Protein AF-A0A7X8XY01-F1 (afdb_monomer_lite)

Organism: NCBI:txid2726742

Sequence (96 aa):
MDIKIIFIVYCYFLLPTSKSISSIVQKLKGKSAFIINKEDILEQEFHWGIGYFAVSVSPRFIKSTRAYINNQWSKHEKVSYEKEIKQFDHLTKRLY

InterPro domains:
  IPR002686 Transposase IS200-like [PF01797] (11-72)
  IPR036515 Transposase IS200-like superfamily [G3DSA:3.30.70.1290] (4-90)
  IPR036515 Transposase IS200-like superfamily [SSF143422] (9-72)

Secondary structure (DSSP, 8-state):
-------------PPPTTS-HHHHHHHHHHHHHHHHHHTT-SSS-----S--------GGGHHHHHHHHHTHHHHTTT--HHHHHHHHHHHH----

Foldseek 3Di:
DPPPPQDDDDDDDDDDPVDDPVVVCCCVQVVVQCVCVVVVVDVDRDHDDPDDDDDDDDPVLPVVVVVLVVCVVVPVVPDDPVVVVVVVCVSRPPDD

Structure (mmCIF, N/CA/C/O backbone):
data_AF-A0A7X8XY01-F1
#
_entry.id   AF-A0A7X8XY01-F1
#
loop_
_atom_site.group_PDB
_atom_site.id
_atom_site.type_symbol
_atom_site.label_atom_id
_atom_site.label_alt_id
_atom_site.label_comp_id
_atom_site.label_asym_id
_atom_site.label_entity_id
_atom_site.label_seq_id
_atom_site.pdbx_PDB_ins_code
_atom_site.Cartn_x
_atom_site.Cartn_y
_atom_site.Cartn_z
_atom_site.occupancy
_atom_site.B_iso_or_equiv
_atom_site.auth_seq_id
_atom_site.auth_comp_id
_atom_site.auth_asym_id
_atom_site.auth_atom_id
_atom_site.pdbx_PDB_model_num
ATOM 1 N N . MET A 1 1 ? 5.117 4.592 25.351 1.00 30.69 1 MET A N 1
ATOM 2 C CA . MET A 1 1 ? 6.018 4.236 24.235 1.00 30.69 1 MET A CA 1
ATOM 3 C C . MET A 1 1 ? 5.135 3.557 23.207 1.00 30.69 1 MET A C 1
ATOM 5 O O . MET A 1 1 ? 4.940 2.352 23.282 1.00 30.69 1 MET A O 1
ATOM 9 N N . ASP A 1 2 ? 4.477 4.346 22.357 1.00 30.41 2 ASP A N 1
ATOM 10 C CA . ASP A 1 2 ? 3.553 3.806 21.361 1.00 30.41 2 ASP A CA 1
ATOM 11 C C . ASP A 1 2 ? 4.368 3.075 20.308 1.00 30.41 2 ASP A C 1
ATOM 13 O O . ASP A 1 2 ? 4.976 3.683 19.423 1.00 30.41 2 ASP A O 1
ATOM 17 N N . ILE A 1 3 ? 4.415 1.753 20.434 1.00 27.42 3 ILE A N 1
ATOM 18 C CA . ILE A 1 3 ? 4.851 0.883 19.356 1.00 27.42 3 ILE A CA 1
ATOM 19 C C . ILE A 1 3 ? 3.794 1.061 18.264 1.00 27.42 3 ILE A C 1
ATOM 21 O O . ILE A 1 3 ? 2.791 0.356 18.218 1.00 27.42 3 ILE A O 1
ATOM 25 N N . LYS A 1 4 ? 3.987 2.059 17.394 1.00 32.31 4 LYS A N 1
ATOM 26 C CA . LYS A 1 4 ? 3.308 2.135 16.103 1.00 32.31 4 LYS A CA 1
ATOM 27 C C . LYS A 1 4 ? 3.788 0.927 15.317 1.00 32.31 4 LYS A C 1
ATOM 29 O O . LYS A 1 4 ? 4.795 0.997 14.615 1.00 32.31 4 LYS A O 1
ATOM 34 N N . ILE A 1 5 ? 3.099 -0.198 15.479 1.00 36.50 5 ILE A N 1
ATOM 35 C CA . ILE A 1 5 ? 3.295 -1.354 14.621 1.00 36.50 5 ILE A CA 1
ATOM 36 C C . ILE A 1 5 ? 2.791 -0.934 13.238 1.00 36.50 5 ILE A C 1
ATOM 38 O O . ILE A 1 5 ? 1.597 -0.949 12.948 1.00 36.50 5 ILE A O 1
ATOM 42 N N . ILE A 1 6 ? 3.708 -0.466 12.393 1.00 44.38 6 ILE A N 1
ATOM 43 C CA . ILE A 1 6 ? 3.426 -0.158 10.995 1.00 44.38 6 ILE A CA 1
ATOM 44 C C . ILE A 1 6 ? 3.394 -1.504 10.268 1.00 44.38 6 ILE A C 1
ATOM 46 O O . ILE A 1 6 ? 4.414 -2.003 9.801 1.00 44.38 6 ILE A O 1
ATOM 50 N N . PHE A 1 7 ? 2.217 -2.123 10.200 1.00 53.44 7 PHE A N 1
ATOM 51 C CA . PHE A 1 7 ? 1.999 -3.286 9.346 1.00 53.44 7 PHE A CA 1
ATOM 52 C C . PHE A 1 7 ? 1.980 -2.830 7.880 1.00 53.44 7 PHE A C 1
ATOM 54 O O . PHE A 1 7 ? 1.000 -2.255 7.402 1.00 53.44 7 PHE A O 1
ATOM 61 N N . ILE A 1 8 ? 3.078 -3.063 7.157 1.00 62.66 8 ILE A N 1
ATOM 62 C CA . ILE A 1 8 ? 3.155 -2.811 5.714 1.00 62.66 8 ILE A CA 1
ATOM 63 C C . ILE A 1 8 ? 2.717 -4.077 4.982 1.00 62.66 8 ILE A C 1
ATOM 65 O O . ILE A 1 8 ? 3.392 -5.105 5.026 1.00 62.66 8 ILE A O 1
ATOM 69 N N . VAL A 1 9 ? 1.583 -4.003 4.286 1.00 66.12 9 VAL A N 1
ATOM 70 C CA . VAL A 1 9 ? 1.123 -5.090 3.417 1.00 66.12 9 VAL A CA 1
ATOM 71 C C . VAL A 1 9 ? 1.668 -4.880 2.012 1.00 66.12 9 VAL A C 1
ATOM 73 O O . VAL A 1 9 ? 1.337 -3.908 1.334 1.00 66.12 9 VAL A O 1
ATOM 76 N N . TYR A 1 10 ? 2.480 -5.832 1.562 1.00 69.12 10 TYR A N 1
ATOM 77 C CA . TYR A 1 10 ? 2.967 -5.899 0.190 1.00 69.12 10 TYR A CA 1
ATOM 78 C C . TYR A 1 10 ? 2.079 -6.842 -0.622 1.00 69.12 10 TYR A C 1
ATOM 80 O O . TYR A 1 10 ? 1.883 -7.998 -0.252 1.00 69.12 10 TYR A O 1
ATOM 88 N N . CYS A 1 11 ? 1.560 -6.364 -1.752 1.00 68.81 11 CYS A N 1
ATOM 89 C CA . CYS A 1 11 ? 0.742 -7.165 -2.655 1.00 68.81 11 CYS A CA 1
ATOM 90 C C . CYS A 1 11 ? 1.274 -7.050 -4.086 1.00 68.81 11 CYS A C 1
ATOM 92 O O . CYS A 1 11 ? 1.567 -5.955 -4.562 1.00 68.81 11 CYS A O 1
ATOM 94 N N . TYR A 1 12 ? 1.393 -8.187 -4.770 1.00 72.44 12 TYR A N 1
ATOM 95 C CA . TYR A 1 12 ? 1.743 -8.265 -6.185 1.00 72.44 12 TYR A CA 1
ATOM 96 C C . TYR A 1 12 ? 0.538 -8.797 -6.957 1.00 72.44 12 TYR A C 1
ATOM 98 O O . TYR A 1 12 ? 0.062 -9.895 -6.669 1.00 72.44 12 TYR A O 1
ATOM 106 N N . PHE A 1 13 ? 0.052 -8.038 -7.936 1.00 72.81 13 PHE A N 1
ATOM 107 C CA . PHE A 1 13 ? -1.094 -8.426 -8.752 1.00 72.81 13 PHE A CA 1
ATOM 108 C C . PHE A 1 13 ? -0.981 -7.865 -10.170 1.00 72.81 13 PHE A C 1
ATOM 110 O O . PHE A 1 13 ? -0.359 -6.828 -10.403 1.00 72.81 13 PHE A O 1
ATOM 117 N N . LEU A 1 14 ? -1.593 -8.567 -11.123 1.00 77.81 14 LEU A N 1
ATOM 118 C CA . LEU A 1 14 ? -1.752 -8.079 -12.488 1.00 77.81 14 LEU A CA 1
ATOM 119 C C . LEU A 1 14 ? -2.908 -7.082 -12.522 1.00 77.81 14 LEU A C 1
ATOM 121 O O . LEU A 1 14 ? -4.017 -7.385 -12.083 1.00 77.81 14 LEU A O 1
ATOM 125 N N . LEU A 1 15 ? -2.632 -5.889 -13.038 1.00 82.06 15 LEU A N 1
ATOM 126 C CA . LEU A 1 15 ? -3.593 -4.804 -13.113 1.00 82.06 15 LEU A CA 1
ATOM 127 C C . LEU A 1 15 ? -4.155 -4.692 -14.537 1.00 82.06 15 LEU A C 1
ATOM 129 O O . LEU A 1 15 ? -3.379 -4.439 -15.460 1.00 82.06 15 LEU A O 1
ATOM 133 N N . PRO A 1 16 ? -5.478 -4.832 -14.743 1.00 84.69 16 PRO A N 1
ATOM 134 C CA . PRO A 1 16 ? -6.090 -4.499 -16.024 1.00 84.69 16 PRO A CA 1
ATOM 135 C C . PRO A 1 16 ? -5.852 -3.026 -16.364 1.00 84.69 16 PRO A C 1
ATOM 137 O O . PRO A 1 16 ? -6.047 -2.157 -15.516 1.00 84.69 16 PRO A O 1
ATOM 140 N N . THR A 1 17 ? -5.511 -2.726 -17.618 1.00 82.31 17 THR A N 1
ATOM 141 C CA . THR A 1 17 ? -5.240 -1.352 -18.090 1.00 82.31 17 THR A CA 1
ATOM 142 C C . THR A 1 17 ? -6.436 -0.406 -17.942 1.00 82.31 17 THR A C 1
ATOM 144 O O . THR A 1 17 ? -6.266 0.807 -17.890 1.00 82.31 17 THR A O 1
ATOM 147 N N . SER A 1 18 ? -7.648 -0.952 -17.821 1.00 89.88 18 SER A N 1
ATOM 148 C CA . SER A 1 18 ? -8.896 -0.210 -17.613 1.00 89.88 18 SER A CA 1
ATOM 149 C C . SER A 1 18 ? -9.139 0.238 -16.167 1.00 89.88 18 SER A C 1
ATOM 151 O O . SER A 1 18 ? -10.149 0.887 -15.886 1.00 89.88 18 SER A O 1
ATOM 153 N N . LYS A 1 19 ? -8.268 -0.130 -15.218 1.00 87.38 19 LYS A N 1
ATOM 154 C CA . LYS A 1 19 ? -8.418 0.194 -13.795 1.00 87.38 19 LYS A CA 1
ATOM 155 C C . LYS A 1 19 ? -7.227 1.002 -13.297 1.00 87.38 19 LYS A C 1
ATOM 157 O O . LYS A 1 19 ? -6.077 0.644 -13.525 1.00 87.38 19 LYS A O 1
ATOM 162 N N . SER A 1 20 ? -7.508 2.068 -12.550 1.00 91.31 20 SER A N 1
ATOM 163 C CA . SER A 1 20 ? -6.464 2.823 -11.861 1.00 91.31 20 SER A CA 1
ATOM 164 C C . SER A 1 20 ? -6.026 2.109 -10.581 1.00 91.31 20 SER A C 1
ATOM 166 O O . SER A 1 20 ? -6.840 1.504 -9.875 1.00 91.31 20 SER A O 1
ATOM 168 N N . ILE A 1 21 ? -4.738 2.235 -10.248 1.00 89.81 21 ILE A N 1
ATOM 169 C CA . ILE A 1 21 ? -4.170 1.724 -8.991 1.00 89.81 21 ILE A CA 1
ATOM 170 C C . ILE A 1 21 ? -4.930 2.310 -7.795 1.00 89.81 21 ILE A C 1
ATOM 172 O O . ILE A 1 21 ? -5.332 1.568 -6.904 1.00 89.81 21 ILE A O 1
ATOM 176 N N . SER A 1 22 ? -5.204 3.618 -7.821 1.00 90.88 22 SER A N 1
ATOM 177 C CA . SER A 1 22 ? -5.928 4.320 -6.754 1.00 90.88 22 SER A CA 1
ATOM 178 C C . SER A 1 22 ? -7.296 3.699 -6.459 1.00 90.88 22 SER A C 1
ATOM 180 O O . SER A 1 22 ? -7.616 3.429 -5.304 1.00 90.88 22 SER A O 1
ATOM 182 N N . SER A 1 23 ? -8.077 3.381 -7.501 1.00 91.31 23 SER A N 1
ATOM 183 C CA . SER A 1 23 ? -9.396 2.758 -7.329 1.00 91.31 23 SER A CA 1
ATOM 184 C C . SER A 1 23 ? -9.300 1.378 -6.677 1.00 91.31 23 SER A C 1
ATOM 186 O O . SER A 1 23 ? -10.115 1.028 -5.823 1.00 91.31 23 SER A O 1
ATOM 188 N N . ILE A 1 24 ? -8.297 0.587 -7.054 1.00 91.00 24 ILE A N 1
ATOM 189 C CA . ILE A 1 24 ? -8.106 -0.749 -6.488 1.00 91.00 24 ILE A CA 1
ATOM 190 C C . ILE A 1 24 ? -7.614 -0.672 -5.052 1.00 91.00 24 ILE A C 1
ATOM 192 O O . ILE A 1 24 ? -8.172 -1.352 -4.196 1.00 91.00 24 ILE A O 1
ATOM 196 N N . VAL A 1 25 ? -6.643 0.190 -4.763 1.00 91.38 25 VAL A N 1
ATOM 197 C CA . VAL A 1 25 ? -6.140 0.383 -3.401 1.00 91.38 25 VAL A CA 1
ATOM 198 C C . VAL A 1 25 ? -7.247 0.890 -2.478 1.00 91.38 25 VAL A C 1
ATOM 200 O O . VAL A 1 25 ? -7.387 0.369 -1.377 1.00 91.38 25 VAL A O 1
ATOM 203 N N . GLN A 1 26 ? -8.084 1.829 -2.930 1.00 92.50 26 GLN A N 1
ATOM 204 C CA . GLN A 1 26 ? -9.244 2.294 -2.166 1.00 92.50 26 GLN A CA 1
ATOM 205 C C . GLN A 1 26 ? -10.182 1.135 -1.806 1.00 92.50 26 GLN A C 1
ATOM 207 O O . GLN A 1 26 ? -10.571 0.995 -0.649 1.00 92.50 26 GLN A O 1
ATOM 212 N N . LYS A 1 27 ? -10.514 0.274 -2.776 1.00 92.75 27 LYS A N 1
ATOM 213 C CA . LYS A 1 27 ? -11.386 -0.886 -2.545 1.00 92.75 27 LYS A CA 1
ATOM 214 C C . LYS A 1 27 ? -10.754 -1.918 -1.623 1.00 92.75 27 LYS A C 1
ATOM 216 O O . LYS A 1 27 ? -11.441 -2.426 -0.744 1.00 92.75 27 LYS A O 1
ATOM 221 N N . LEU A 1 28 ? -9.473 -2.225 -1.820 1.00 92.19 28 LEU A N 1
ATOM 222 C CA . LEU A 1 28 ? -8.741 -3.174 -0.985 1.00 92.19 28 LEU A CA 1
ATOM 223 C C . LEU A 1 28 ? -8.700 -2.684 0.459 1.00 92.19 28 LEU A C 1
ATOM 225 O O . LEU A 1 28 ? -9.157 -3.396 1.347 1.00 92.19 28 LEU A O 1
ATOM 229 N N . LYS A 1 29 ? -8.239 -1.447 0.670 1.00 92.69 29 LYS A N 1
ATOM 230 C CA . LYS A 1 29 ? -8.121 -0.854 2.001 1.00 92.69 29 LYS A CA 1
ATOM 231 C C . LYS A 1 29 ? -9.484 -0.734 2.681 1.00 92.69 29 LYS A C 1
ATOM 233 O O . LYS A 1 29 ? -9.633 -1.149 3.824 1.00 92.69 29 LYS A O 1
ATOM 238 N N . GLY A 1 30 ? -10.486 -0.223 1.967 1.00 93.81 30 GLY A N 1
ATOM 239 C CA . GLY A 1 30 ? -11.834 -0.041 2.504 1.00 93.81 30 GLY A CA 1
ATOM 240 C C . GLY A 1 30 ? -12.507 -1.362 2.872 1.00 93.81 30 GLY A C 1
ATOM 241 O O . GLY A 1 30 ? -13.000 -1.510 3.986 1.00 93.81 30 GLY A O 1
ATOM 242 N N . LYS A 1 31 ? -12.491 -2.351 1.967 1.00 95.19 31 LYS A N 1
ATOM 243 C CA . LYS A 1 31 ? -13.145 -3.642 2.215 1.00 95.19 31 LYS A CA 1
ATOM 244 C C . LYS A 1 31 ? -12.438 -4.439 3.307 1.00 95.19 31 LYS A C 1
ATOM 246 O O . LYS A 1 31 ? -13.118 -5.062 4.114 1.00 95.19 31 LYS A O 1
ATOM 251 N N . SER A 1 32 ? -11.105 -4.425 3.346 1.00 93.56 32 SER A N 1
ATOM 252 C CA . SER A 1 32 ? -10.373 -5.143 4.389 1.00 93.56 32 SER A CA 1
ATOM 253 C C . SER A 1 32 ? -10.570 -4.500 5.759 1.00 93.56 32 SER A C 1
ATOM 255 O O . SER A 1 32 ? -10.819 -5.228 6.707 1.00 93.56 32 SER A O 1
ATOM 257 N N . ALA A 1 33 ? -10.529 -3.165 5.864 1.00 93.56 33 ALA A N 1
ATOM 258 C CA . ALA A 1 33 ? -10.780 -2.477 7.130 1.00 93.56 33 ALA A CA 1
ATOM 259 C C . ALA A 1 33 ? -12.201 -2.739 7.632 1.00 93.56 33 ALA A C 1
ATOM 261 O O . ALA A 1 33 ? -12.387 -3.090 8.791 1.00 93.56 33 ALA A O 1
ATOM 262 N N . PHE A 1 34 ? -13.187 -2.670 6.732 1.00 95.75 34 PHE A N 1
ATOM 263 C CA . PHE A 1 34 ? -14.566 -3.012 7.062 1.00 95.75 34 PHE A CA 1
ATOM 264 C C . PHE A 1 34 ? -14.694 -4.434 7.617 1.00 95.75 34 PHE A C 1
ATOM 266 O O . PHE A 1 34 ? -15.341 -4.616 8.637 1.00 95.75 34 PHE A O 1
ATOM 273 N N . ILE A 1 35 ? -14.079 -5.434 6.974 1.00 95.38 35 ILE A N 1
ATOM 274 C CA . ILE A 1 35 ? -14.142 -6.826 7.447 1.00 95.38 35 ILE A CA 1
ATOM 275 C C . ILE A 1 35 ? -13.425 -6.978 8.793 1.00 95.38 35 ILE A C 1
ATOM 277 O O . ILE A 1 35 ? -13.989 -7.568 9.701 1.00 95.38 35 ILE A O 1
ATOM 281 N N . ILE A 1 36 ? -12.216 -6.428 8.940 1.00 94.00 36 ILE A N 1
ATOM 282 C CA . ILE A 1 36 ? -11.430 -6.531 10.181 1.00 94.00 36 ILE A CA 1
ATOM 283 C C . ILE A 1 36 ? -12.199 -5.946 11.369 1.00 94.00 36 ILE A C 1
ATOM 285 O O . ILE A 1 36 ? -12.249 -6.578 12.419 1.00 94.00 36 ILE A O 1
ATOM 289 N N . ASN A 1 37 ? -12.821 -4.780 11.179 1.00 94.69 37 ASN A N 1
ATOM 290 C CA . ASN A 1 37 ? -13.601 -4.115 12.221 1.00 94.69 37 ASN A CA 1
ATOM 291 C C . ASN A 1 37 ? -14.940 -4.801 12.467 1.00 94.69 37 ASN A C 1
ATOM 293 O O . ASN A 1 37 ? -15.388 -4.872 13.597 1.00 94.69 37 ASN A O 1
ATOM 297 N N . LYS A 1 38 ? -15.594 -5.305 11.417 1.00 96.44 38 LYS A N 1
ATOM 298 C CA . LYS A 1 38 ? -16.884 -5.985 11.558 1.00 96.44 38 LYS A CA 1
ATOM 299 C C . LYS A 1 38 ? -16.763 -7.299 12.329 1.00 96.44 38 LYS A C 1
ATOM 301 O O . LYS A 1 38 ? -17.685 -7.660 13.048 1.00 96.44 38 LYS A O 1
ATOM 306 N N . GLU A 1 39 ? -15.675 -8.028 12.116 1.00 96.12 39 GLU A N 1
ATOM 307 C CA . GLU A 1 39 ? -15.439 -9.328 12.747 1.00 96.12 39 GLU A CA 1
ATOM 308 C C . GLU A 1 39 ? -14.675 -9.199 14.082 1.00 96.12 39 GLU A C 1
ATOM 310 O O . GLU A 1 39 ? -14.232 -10.215 14.609 1.00 96.12 39 GLU A O 1
ATOM 315 N N . ASP A 1 40 ? -14.483 -7.973 14.600 1.00 91.56 40 ASP A N 1
ATOM 316 C CA . ASP A 1 40 ? -13.768 -7.667 15.851 1.00 91.56 40 ASP A CA 1
ATOM 317 C C . ASP A 1 40 ? -12.426 -8.422 15.989 1.00 91.56 40 ASP A C 1
ATOM 319 O O . ASP A 1 40 ? -12.061 -8.931 17.048 1.00 91.56 40 ASP A O 1
ATOM 323 N N . ILE A 1 41 ? -11.667 -8.516 14.886 1.00 91.38 41 ILE A N 1
ATOM 324 C CA . ILE A 1 41 ? -10.406 -9.285 14.834 1.00 91.38 41 ILE A CA 1
ATOM 325 C C . ILE A 1 41 ? -9.336 -8.660 15.740 1.00 91.38 41 ILE A C 1
ATOM 327 O O . ILE A 1 41 ? -8.448 -9.357 16.236 1.00 91.38 41 ILE A O 1
ATOM 331 N N . LEU A 1 42 ? -9.388 -7.340 15.919 1.00 90.00 42 LEU A N 1
ATOM 332 C CA . LEU A 1 42 ? -8.474 -6.571 16.756 1.00 90.00 42 LEU A CA 1
ATOM 333 C C . LEU A 1 42 ? -9.259 -5.907 17.889 1.00 90.00 42 LEU A C 1
ATOM 335 O O . LEU A 1 42 ? -10.383 -5.464 17.685 1.00 90.00 42 LEU A O 1
ATOM 339 N N . GLU A 1 43 ? -8.630 -5.762 19.058 1.00 88.19 43 GLU A N 1
ATOM 340 C CA . GLU A 1 43 ? -9.227 -5.084 20.225 1.00 88.19 43 GLU A CA 1
ATOM 341 C C . GLU A 1 43 ? -9.543 -3.598 19.978 1.00 88.19 43 GLU A C 1
ATOM 343 O O . GLU A 1 43 ? -10.306 -2.982 20.719 1.00 88.19 43 GLU A O 1
ATOM 348 N N . GLN A 1 44 ? -8.922 -3.004 18.959 1.00 90.12 44 GLN A N 1
ATOM 349 C CA . GLN A 1 44 ? -9.073 -1.600 18.596 1.00 90.12 44 GLN A CA 1
ATOM 350 C C . GLN A 1 44 ? -9.555 -1.478 17.156 1.00 90.12 44 GLN A C 1
ATOM 352 O O . GLN A 1 44 ? -9.245 -2.323 16.313 1.00 90.12 44 GLN A O 1
ATOM 357 N N . GLU A 1 45 ? -10.243 -0.373 16.863 1.00 89.50 45 GLU A N 1
ATOM 358 C CA . GLU A 1 45 ? -10.682 -0.075 15.506 1.00 89.50 45 GLU A CA 1
ATOM 359 C C . GLU A 1 45 ? -9.476 0.027 14.562 1.00 89.50 45 GLU A C 1
ATOM 361 O O . GLU A 1 45 ? -8.558 0.837 14.732 1.00 89.50 45 GLU A O 1
ATOM 366 N N . PHE A 1 46 ? -9.485 -0.816 13.540 1.00 91.88 46 PHE A N 1
ATOM 367 C CA . PHE A 1 46 ? -8.461 -0.862 12.524 1.00 91.88 46 PHE A CA 1
ATOM 368 C C . PHE A 1 46 ? -8.664 0.250 11.499 1.00 91.88 46 PHE A C 1
ATOM 370 O O . PHE A 1 46 ? -9.700 0.344 10.833 1.00 91.88 46 PHE A O 1
ATOM 377 N N . HIS A 1 47 ? -7.597 1.017 11.283 1.00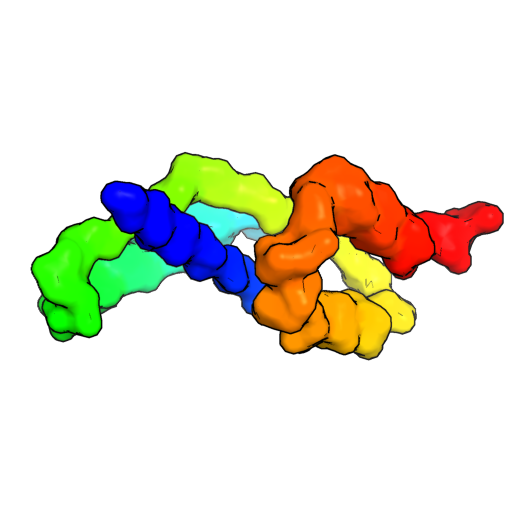 89.25 47 HIS A N 1
ATOM 378 C CA . HIS A 1 47 ? -7.508 2.020 10.231 1.00 89.25 47 HIS A CA 1
ATOM 379 C C . HIS A 1 47 ? -6.225 1.835 9.439 1.00 89.25 47 HIS A C 1
ATOM 381 O O . HIS A 1 47 ? -5.134 1.689 9.991 1.00 89.25 47 HIS A O 1
ATOM 387 N N . TRP A 1 48 ? -6.335 1.910 8.117 1.00 90.25 48 TRP A N 1
ATOM 388 C CA . TRP A 1 48 ? -5.145 2.027 7.289 1.00 90.25 48 TRP A CA 1
ATOM 389 C C . TRP A 1 48 ? -4.539 3.428 7.395 1.00 90.25 48 TRP A C 1
ATOM 391 O O . TRP A 1 48 ? -5.260 4.423 7.454 1.00 90.25 48 TRP A O 1
ATOM 401 N N . GLY A 1 49 ? -3.213 3.529 7.266 1.00 86.62 49 GLY A N 1
ATOM 402 C CA . GLY A 1 49 ? -2.560 4.820 7.030 1.00 86.62 49 GLY A CA 1
ATOM 403 C C . GLY A 1 49 ? -3.087 5.498 5.758 1.00 86.62 49 GLY A C 1
ATOM 404 O O . GLY A 1 49 ? -3.534 4.822 4.836 1.00 86.62 49 GLY A O 1
ATOM 405 N N . ILE A 1 50 ? -3.026 6.829 5.677 1.00 86.25 50 ILE A N 1
ATOM 406 C CA . ILE A 1 50 ? -3.650 7.618 4.592 1.00 86.25 50 ILE A CA 1
ATOM 407 C C . ILE A 1 50 ? -3.107 7.226 3.202 1.00 86.25 50 ILE A C 1
ATOM 409 O O . ILE A 1 50 ? -3.872 7.012 2.261 1.00 86.25 50 ILE A O 1
ATOM 413 N N . GLY A 1 51 ? -1.787 7.073 3.074 1.00 86.25 51 GLY A N 1
ATOM 414 C CA . GLY A 1 51 ? -1.114 6.850 1.793 1.00 86.25 51 GLY A CA 1
ATOM 415 C C . GLY A 1 51 ? -1.042 5.393 1.320 1.00 86.25 51 GLY A C 1
ATOM 416 O O . GLY A 1 51 ? -1.493 4.454 1.984 1.00 86.25 51 GLY A O 1
ATOM 417 N N . TYR A 1 52 ? -0.452 5.220 0.139 1.00 87.50 52 TYR A N 1
ATOM 418 C CA . TYR A 1 52 ? 0.048 3.948 -0.379 1.00 87.50 52 TYR A CA 1
ATOM 419 C C . TYR A 1 52 ? 1.235 4.207 -1.314 1.00 87.50 52 TYR A C 1
ATOM 421 O O . TYR A 1 52 ? 1.352 5.288 -1.888 1.00 87.50 52 TYR A O 1
ATOM 429 N N . PHE A 1 53 ? 2.094 3.203 -1.480 1.00 82.62 53 PHE A N 1
ATOM 430 C CA . PHE A 1 53 ? 3.169 3.207 -2.468 1.00 82.62 53 PHE A CA 1
ATOM 431 C C . PHE A 1 53 ? 2.895 2.127 -3.513 1.00 82.62 53 PHE A C 1
ATOM 433 O O . PHE A 1 53 ? 2.494 1.014 -3.171 1.00 82.62 53 PHE A O 1
ATOM 440 N N . ALA A 1 54 ? 3.090 2.455 -4.788 1.00 84.75 54 ALA A N 1
ATOM 441 C CA . ALA A 1 54 ? 2.910 1.525 -5.891 1.00 84.75 54 ALA A CA 1
ATOM 442 C C . ALA A 1 54 ? 4.010 1.728 -6.931 1.00 84.75 54 ALA A C 1
ATOM 444 O O . ALA A 1 54 ? 4.348 2.856 -7.281 1.00 84.75 54 ALA A O 1
ATOM 445 N N . VAL A 1 55 ? 4.545 0.621 -7.439 1.00 81.94 55 VAL A N 1
ATOM 446 C CA . VAL A 1 55 ? 5.619 0.614 -8.431 1.00 81.94 55 VAL A CA 1
ATOM 447 C C . VAL A 1 55 ? 5.417 -0.543 -9.401 1.00 81.94 55 VAL A C 1
ATOM 449 O O . VAL A 1 55 ? 5.035 -1.645 -9.007 1.00 81.94 55 VAL A O 1
ATOM 452 N N . SER A 1 56 ? 5.665 -0.294 -10.684 1.00 80.38 56 SER A N 1
ATOM 453 C CA . SER A 1 56 ? 5.659 -1.331 -11.713 1.00 80.38 56 SER A CA 1
ATOM 454 C C . SER A 1 56 ? 6.944 -2.151 -11.655 1.00 80.38 56 SER A C 1
ATOM 456 O O . SER A 1 56 ? 8.038 -1.592 -11.584 1.00 80.38 56 SER A O 1
ATOM 458 N N . VAL A 1 57 ? 6.825 -3.473 -11.758 1.00 77.38 57 VAL A N 1
ATOM 459 C CA . VAL A 1 57 ? 7.970 -4.391 -11.758 1.00 77.38 57 VAL A CA 1
ATOM 460 C C . VAL A 1 57 ? 7.950 -5.213 -13.041 1.00 77.38 57 VAL A C 1
ATOM 462 O O . VAL A 1 57 ? 6.943 -5.844 -13.361 1.00 77.38 57 VAL A O 1
ATOM 465 N N . SER A 1 58 ? 9.067 -5.221 -13.774 1.00 80.06 58 SER A N 1
ATOM 466 C CA . SER A 1 58 ? 9.220 -6.084 -14.951 1.00 80.06 58 SER A CA 1
ATOM 467 C C . SER A 1 58 ? 9.198 -7.565 -14.542 1.00 80.06 58 SER A C 1
ATOM 469 O O . SER A 1 58 ? 9.785 -7.910 -13.510 1.00 80.06 58 SER A O 1
ATOM 471 N N . PRO A 1 59 ? 8.607 -8.470 -15.352 1.00 78.56 59 PRO A N 1
ATOM 472 C CA . PRO A 1 59 ? 8.580 -9.905 -15.064 1.00 78.56 59 PRO A CA 1
ATOM 473 C C . PRO A 1 59 ? 9.949 -10.507 -14.719 1.00 78.56 59 PRO A C 1
ATOM 475 O O . PRO A 1 59 ? 10.050 -11.391 -13.867 1.00 78.56 59 PRO A O 1
ATOM 478 N N . ARG A 1 60 ? 11.025 -9.970 -15.312 1.00 80.56 60 ARG A N 1
ATOM 479 C CA . ARG A 1 60 ? 12.411 -10.381 -15.042 1.00 80.56 60 ARG A CA 1
ATOM 480 C C . ARG A 1 60 ? 12.823 -10.204 -13.574 1.00 80.56 60 ARG A C 1
ATOM 482 O O . ARG A 1 60 ? 13.639 -10.978 -13.081 1.00 80.56 60 ARG A O 1
ATOM 489 N N . PHE A 1 61 ? 12.261 -9.224 -12.870 1.00 78.25 61 PHE A N 1
ATOM 490 C CA . PHE A 1 61 ? 12.617 -8.897 -11.487 1.00 78.25 61 PHE A CA 1
ATOM 491 C C . PHE A 1 61 ? 11.669 -9.510 -10.447 1.00 78.25 61 PHE A C 1
ATOM 493 O O . PHE A 1 61 ? 11.871 -9.308 -9.254 1.00 78.25 61 PHE A O 1
ATOM 500 N N . ILE A 1 62 ? 10.676 -10.320 -10.844 1.00 79.06 62 ILE A N 1
ATOM 501 C CA . ILE A 1 62 ? 9.705 -10.910 -9.901 1.00 79.06 62 ILE A CA 1
ATOM 502 C C . ILE A 1 62 ? 10.404 -11.693 -8.782 1.00 79.06 62 ILE A C 1
ATOM 504 O O . ILE A 1 62 ? 10.056 -11.539 -7.611 1.00 79.06 62 ILE A O 1
ATOM 508 N N . LYS A 1 63 ? 11.403 -12.522 -9.121 1.00 79.56 63 LYS A N 1
ATOM 509 C CA . LYS A 1 63 ? 12.125 -13.335 -8.127 1.00 79.56 63 LYS A CA 1
ATOM 510 C C . LYS A 1 63 ? 12.873 -12.461 -7.115 1.00 79.56 63 LYS A C 1
ATOM 512 O O . LYS A 1 63 ? 12.746 -12.689 -5.915 1.00 79.56 63 LYS A O 1
ATOM 517 N N . SER A 1 64 ? 13.601 -11.445 -7.582 1.00 79.81 64 SER A N 1
ATOM 518 C CA . SER A 1 64 ? 14.339 -10.523 -6.710 1.00 79.81 64 SER A CA 1
ATOM 519 C C . SER A 1 64 ? 13.407 -9.653 -5.869 1.00 79.81 64 SER A C 1
ATOM 521 O O . SER A 1 64 ? 13.674 -9.447 -4.689 1.00 79.81 64 SER A O 1
ATOM 523 N N . THR A 1 65 ? 12.283 -9.200 -6.428 1.00 79.44 65 THR A N 1
ATOM 524 C CA . THR A 1 65 ? 11.278 -8.419 -5.697 1.00 79.44 65 THR A CA 1
ATOM 525 C C . THR A 1 65 ? 10.608 -9.245 -4.600 1.00 79.44 65 THR A C 1
ATOM 527 O O . THR A 1 65 ? 10.476 -8.757 -3.483 1.00 79.44 65 THR A O 1
ATOM 530 N N . ARG A 1 66 ? 10.243 -10.511 -4.858 1.00 80.94 66 ARG A N 1
ATOM 531 C CA . ARG A 1 66 ? 9.704 -11.397 -3.808 1.00 80.94 66 ARG A CA 1
ATOM 532 C C . ARG A 1 66 ? 10.716 -11.639 -2.693 1.00 80.94 66 ARG A C 1
ATOM 534 O O . ARG A 1 66 ? 10.362 -11.536 -1.525 1.00 80.94 66 ARG A O 1
ATOM 541 N N . ALA A 1 67 ? 11.971 -11.916 -3.049 1.00 80.81 67 ALA A N 1
ATOM 542 C CA . ALA A 1 67 ? 13.034 -12.082 -2.064 1.00 80.81 67 ALA A CA 1
ATOM 543 C C . ALA A 1 67 ? 13.236 -10.805 -1.231 1.00 80.81 67 ALA A C 1
ATOM 545 O O . ALA A 1 67 ? 13.424 -10.888 -0.022 1.00 80.81 67 ALA A O 1
ATOM 546 N N . TYR A 1 68 ? 13.156 -9.623 -1.847 1.00 75.56 68 TYR A N 1
ATOM 547 C CA . TYR A 1 68 ? 13.211 -8.350 -1.130 1.00 75.56 68 TYR A CA 1
ATOM 548 C C . TYR A 1 68 ? 12.057 -8.203 -0.128 1.00 75.56 68 TYR A C 1
ATOM 550 O O . TYR A 1 68 ? 12.329 -7.953 1.042 1.00 75.56 68 TYR A O 1
ATOM 558 N N . ILE A 1 69 ? 10.808 -8.431 -0.556 1.00 76.69 69 ILE A N 1
ATOM 559 C CA . ILE A 1 69 ? 9.608 -8.330 0.296 1.00 76.69 69 ILE A CA 1
ATOM 560 C C . ILE A 1 69 ? 9.680 -9.300 1.482 1.00 76.69 69 ILE A C 1
ATOM 562 O O . ILE A 1 69 ? 9.433 -8.902 2.614 1.00 76.69 69 ILE A O 1
ATOM 566 N N . ASN A 1 70 ? 10.068 -10.557 1.253 1.00 79.38 70 ASN A N 1
ATOM 567 C CA . ASN A 1 70 ? 10.132 -11.560 2.322 1.00 79.38 70 ASN A CA 1
ATOM 568 C C . ASN A 1 70 ? 11.151 -11.202 3.413 1.00 79.38 70 ASN A C 1
ATOM 570 O O . ASN A 1 70 ? 10.949 -11.526 4.578 1.00 79.38 70 ASN A O 1
ATOM 574 N N . ASN A 1 71 ? 12.230 -10.509 3.043 1.00 75.25 71 ASN A N 1
ATOM 575 C CA . ASN A 1 71 ? 13.280 -10.100 3.971 1.00 75.25 71 ASN A CA 1
ATOM 576 C C . ASN A 1 71 ? 12.996 -8.751 4.661 1.00 75.25 71 ASN A C 1
ATOM 578 O O . ASN A 1 71 ? 13.846 -8.281 5.419 1.00 75.25 71 ASN A O 1
ATOM 582 N N . GLN A 1 72 ? 11.849 -8.107 4.402 1.00 66.56 72 GLN A N 1
ATOM 583 C CA . GLN A 1 72 ? 11.553 -6.777 4.948 1.00 66.56 72 GLN A CA 1
ATOM 584 C C . GLN A 1 72 ? 11.376 -6.768 6.463 1.00 66.56 72 GLN A C 1
ATOM 586 O O . GLN A 1 72 ? 11.928 -5.909 7.148 1.00 66.56 72 GLN A O 1
ATOM 591 N N . TRP A 1 73 ? 10.703 -7.783 7.002 1.00 64.62 73 TRP A N 1
ATOM 592 C CA . TRP A 1 73 ? 10.506 -7.940 8.443 1.00 64.62 73 TRP A CA 1
ATOM 593 C C . TRP A 1 73 ? 11.826 -7.918 9.228 1.00 64.62 73 TRP A C 1
ATOM 595 O O . TRP A 1 73 ? 11.916 -7.255 10.255 1.00 64.62 73 TRP A O 1
ATOM 605 N N . SER A 1 74 ? 12.883 -8.552 8.710 1.00 66.19 74 SER A N 1
ATOM 606 C CA . SER A 1 74 ? 14.210 -8.567 9.347 1.00 66.19 74 SER A CA 1
ATOM 607 C C . SER A 1 74 ? 15.027 -7.282 9.141 1.00 66.19 74 SER A C 1
ATOM 609 O O . SER A 1 74 ? 16.046 -7.091 9.805 1.00 66.19 74 SER A O 1
ATOM 611 N N . LYS A 1 75 ? 14.634 -6.415 8.198 1.00 61.09 75 LYS A N 1
ATOM 612 C CA . LYS A 1 75 ? 15.351 -5.177 7.848 1.00 61.09 75 LYS A CA 1
ATOM 613 C C . LYS A 1 75 ? 14.774 -3.935 8.515 1.00 61.09 75 LYS A C 1
ATOM 615 O O . LYS A 1 75 ? 15.561 -3.060 8.876 1.00 61.09 75 LYS A O 1
ATOM 620 N N . HIS A 1 76 ? 13.455 -3.868 8.707 1.00 56.91 76 HIS A N 1
ATOM 621 C CA . HIS A 1 76 ? 12.783 -2.724 9.336 1.00 56.91 76 HIS A CA 1
ATOM 622 C C . HIS A 1 76 ? 13.246 -2.462 10.783 1.00 56.91 76 HIS A C 1
ATOM 624 O O . HIS A 1 76 ? 13.105 -1.350 11.276 1.00 56.91 76 HIS A O 1
ATOM 630 N N . GLU A 1 77 ? 13.876 -3.441 11.437 1.00 55.09 77 GLU A N 1
ATOM 631 C CA . GLU A 1 77 ? 14.497 -3.280 12.758 1.00 55.09 77 GLU A CA 1
ATOM 632 C C . GLU A 1 77 ? 15.890 -2.602 12.706 1.00 55.09 77 GLU A C 1
ATOM 634 O O . GLU A 1 77 ? 16.393 -2.129 13.721 1.00 55.09 77 GLU A O 1
ATOM 639 N N . LYS A 1 78 ? 16.549 -2.545 11.534 1.00 60.59 78 LYS A N 1
ATOM 640 C CA . LYS A 1 78 ? 17.997 -2.251 11.419 1.00 60.59 78 LYS A CA 1
ATOM 641 C C . LYS A 1 78 ? 18.380 -1.181 10.391 1.00 60.59 78 LYS A C 1
ATOM 643 O O . LYS A 1 78 ? 19.555 -0.819 10.305 1.00 60.59 78 LYS A O 1
ATOM 648 N N . VAL A 1 79 ? 17.449 -0.702 9.565 1.00 63.50 79 VAL A N 1
ATOM 649 C CA . VAL A 1 79 ? 17.755 0.167 8.414 1.00 63.50 79 VAL A CA 1
ATOM 650 C C . VAL A 1 79 ? 16.796 1.354 8.366 1.00 63.50 79 VAL A C 1
ATOM 652 O O . VAL A 1 79 ? 15.588 1.182 8.470 1.00 63.50 79 VAL A O 1
ATOM 655 N N . SER A 1 80 ? 17.332 2.566 8.187 1.00 69.38 80 SER A N 1
ATOM 656 C CA . SER A 1 80 ? 16.512 3.767 7.999 1.00 69.38 80 SER A CA 1
ATOM 657 C C . SER A 1 80 ? 15.791 3.759 6.647 1.00 69.38 80 SER A C 1
ATOM 659 O O . SER A 1 80 ? 16.324 3.271 5.646 1.00 69.38 80 SER A O 1
ATOM 661 N N . TYR A 1 81 ? 14.608 4.375 6.602 1.00 64.44 81 TYR A N 1
ATOM 662 C CA . TYR A 1 81 ? 13.766 4.478 5.403 1.00 64.44 81 TYR A CA 1
ATOM 663 C C . TYR A 1 81 ? 14.520 5.008 4.169 1.00 64.44 81 TYR A C 1
ATOM 665 O O . TYR A 1 81 ? 14.429 4.451 3.079 1.00 64.44 81 TYR 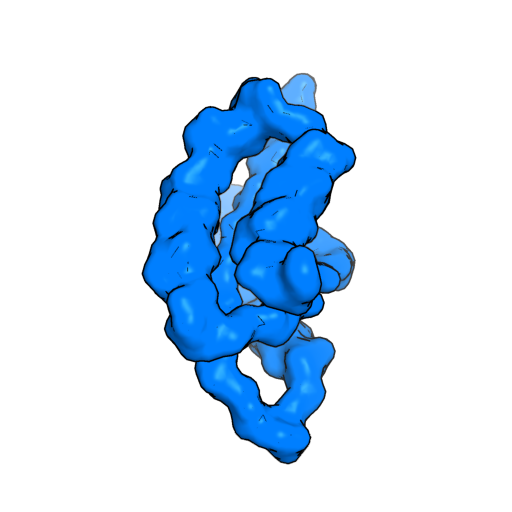A O 1
ATOM 673 N N . GLU A 1 82 ? 15.354 6.037 4.330 1.00 69.88 82 GLU A N 1
ATOM 674 C CA . GLU A 1 82 ? 16.144 6.603 3.226 1.00 69.88 82 GLU A CA 1
ATOM 675 C C . GLU A 1 82 ? 17.132 5.597 2.619 1.00 69.88 82 GLU A C 1
ATOM 677 O O . GLU A 1 82 ? 17.328 5.542 1.401 1.00 69.88 82 GLU A O 1
ATOM 682 N N . LYS A 1 83 ? 17.761 4.777 3.468 1.00 71.56 83 LYS A N 1
ATOM 683 C CA . LYS A 1 83 ? 18.690 3.730 3.035 1.00 71.56 83 LYS A CA 1
ATOM 684 C C . LYS A 1 83 ? 17.938 2.583 2.360 1.00 71.56 83 LYS A C 1
ATOM 686 O O . LYS A 1 83 ? 18.455 1.993 1.412 1.00 71.56 83 LYS A O 1
ATOM 691 N N . GLU A 1 84 ? 16.715 2.307 2.800 1.00 66.12 84 GLU A N 1
ATOM 692 C CA . GLU A 1 84 ? 15.825 1.315 2.204 1.00 66.12 84 GLU A CA 1
ATOM 693 C C . GLU A 1 84 ? 15.379 1.708 0.786 1.00 66.12 84 GLU A C 1
ATOM 695 O O . GLU A 1 84 ? 15.484 0.892 -0.132 1.00 66.12 84 GLU A O 1
ATOM 700 N N . ILE A 1 85 ? 14.987 2.970 0.578 1.00 69.88 85 ILE A N 1
ATOM 701 C CA . ILE A 1 85 ? 14.615 3.498 -0.743 1.00 69.88 85 ILE A CA 1
ATOM 702 C C . ILE A 1 85 ? 15.790 3.408 -1.723 1.00 69.88 85 ILE A C 1
ATOM 704 O O . ILE A 1 85 ? 15.609 2.946 -2.849 1.00 69.88 85 ILE A O 1
ATOM 708 N N . LYS A 1 86 ? 17.012 3.753 -1.292 1.00 72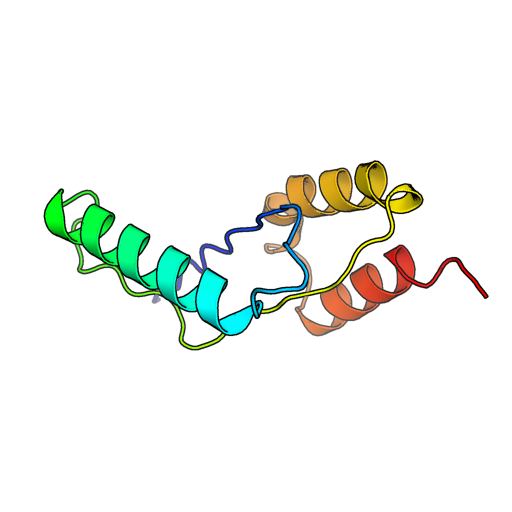.69 86 LYS A N 1
ATO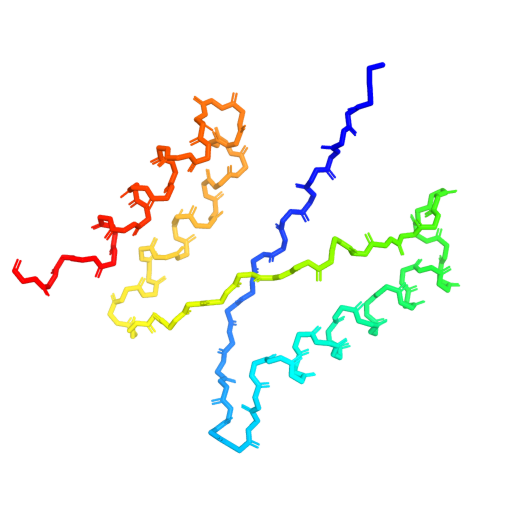M 709 C CA . LYS A 1 86 ? 18.219 3.585 -2.123 1.00 72.69 86 LYS A CA 1
ATOM 710 C C . LYS A 1 86 ? 18.463 2.120 -2.494 1.00 72.69 86 LYS A C 1
ATOM 712 O O . LYS A 1 86 ? 18.770 1.820 -3.643 1.00 72.69 86 LYS A O 1
ATOM 717 N N . GLN A 1 87 ? 18.310 1.188 -1.551 1.00 70.25 87 GLN A N 1
ATOM 718 C CA . GLN A 1 87 ? 18.456 -0.245 -1.839 1.00 70.25 87 GLN A CA 1
ATOM 719 C C . GLN A 1 87 ? 17.399 -0.752 -2.824 1.00 70.25 87 GLN A C 1
ATOM 721 O O . GLN A 1 87 ? 17.724 -1.549 -3.703 1.00 70.25 87 GLN A O 1
ATOM 726 N N . PHE A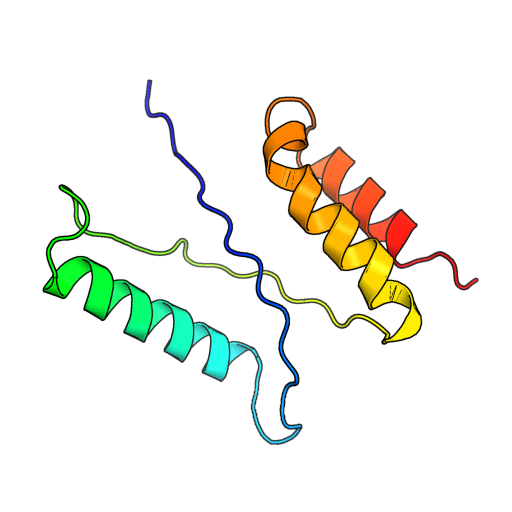 1 88 ? 16.152 -0.295 -2.690 1.00 69.19 88 PHE A N 1
ATOM 727 C CA . PHE A 1 88 ? 15.086 -0.643 -3.623 1.00 69.19 88 PHE A CA 1
ATOM 728 C C . PHE A 1 88 ? 15.371 -0.108 -5.030 1.00 69.19 88 PHE A C 1
ATOM 730 O O . PHE A 1 88 ? 15.260 -0.855 -5.999 1.00 69.19 88 PHE A O 1
ATOM 737 N N . ASP A 1 89 ? 15.825 1.142 -5.136 1.00 67.31 89 ASP A N 1
ATOM 738 C CA . ASP A 1 89 ? 16.224 1.767 -6.400 1.00 67.31 89 ASP A CA 1
ATOM 739 C C . ASP A 1 89 ? 17.368 0.993 -7.083 1.00 67.31 89 ASP A C 1
ATOM 741 O O . ASP A 1 89 ? 17.322 0.730 -8.282 1.00 67.31 89 ASP A O 1
ATOM 745 N N . HIS A 1 90 ? 18.355 0.503 -6.325 1.00 66.44 90 HIS A N 1
ATOM 746 C CA . HIS A 1 90 ? 19.416 -0.353 -6.872 1.00 66.44 90 HIS A CA 1
ATOM 747 C C . HIS A 1 90 ? 18.925 -1.729 -7.356 1.00 66.44 90 HIS A C 1
ATOM 749 O O . HIS A 1 90 ? 19.504 -2.290 -8.289 1.00 66.44 90 HIS A O 1
ATOM 755 N N . LEU A 1 91 ? 17.865 -2.286 -6.760 1.00 62.75 91 LEU A N 1
ATOM 756 C CA . LEU A 1 91 ? 17.265 -3.545 -7.219 1.00 62.75 91 LEU A CA 1
ATOM 757 C C . LEU A 1 91 ? 16.492 -3.378 -8.533 1.00 62.75 91 LEU A C 1
ATOM 759 O O . LEU A 1 91 ? 16.390 -4.337 -9.299 1.00 62.75 91 LEU A O 1
ATOM 763 N N . THR A 1 92 ? 15.962 -2.184 -8.801 1.00 60.38 92 THR A N 1
ATOM 764 C CA . THR A 1 92 ? 15.160 -1.886 -9.994 1.00 60.38 92 THR A CA 1
ATOM 765 C C . THR A 1 92 ? 15.975 -1.252 -11.129 1.00 60.38 92 THR A C 1
ATOM 767 O O . THR A 1 92 ? 15.647 -1.480 -12.291 1.00 60.38 92 THR A O 1
ATOM 770 N N . LYS A 1 93 ? 17.074 -0.540 -10.831 1.00 57.53 93 LYS A N 1
ATOM 771 C CA . LYS A 1 93 ? 17.941 0.157 -11.807 1.00 57.53 93 LYS A CA 1
ATOM 772 C C . LYS A 1 93 ? 19.066 -0.669 -12.433 1.00 57.53 93 LYS A C 1
ATOM 774 O O . LYS A 1 93 ? 19.919 -0.103 -13.105 1.00 57.53 93 LYS A O 1
ATOM 779 N N . ARG A 1 94 ? 19.091 -2.000 -12.312 1.00 48.69 94 ARG A N 1
ATOM 780 C CA . ARG A 1 94 ? 20.129 -2.836 -12.966 1.00 48.69 94 ARG A CA 1
ATOM 7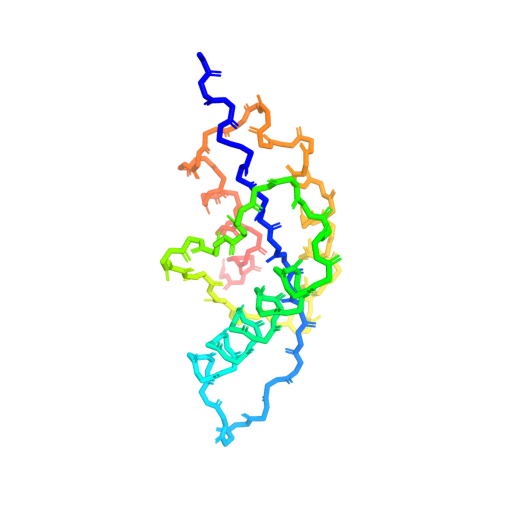81 C C . ARG A 1 94 ? 19.950 -2.982 -14.495 1.00 48.69 94 ARG A C 1
ATOM 783 O O . ARG A 1 94 ? 20.221 -4.042 -15.055 1.00 48.69 94 ARG A O 1
ATOM 790 N N . LEU A 1 95 ? 19.445 -1.930 -15.135 1.00 46.53 95 LEU A N 1
ATOM 791 C CA . LEU A 1 95 ? 19.267 -1.732 -16.569 1.00 46.53 95 LEU A CA 1
ATOM 792 C C . LEU A 1 95 ? 19.503 -0.245 -16.889 1.00 46.53 95 LEU A C 1
ATOM 794 O O . LEU A 1 95 ? 18.551 0.452 -17.213 1.00 46.53 95 LEU A O 1
ATOM 798 N N . TYR A 1 96 ? 20.738 0.223 -16.706 1.00 39.88 96 TYR A N 1
ATOM 799 C CA . TYR A 1 96 ? 21.525 0.993 -17.681 1.00 39.88 96 TYR A CA 1
ATOM 800 C C . TYR A 1 96 ? 23.002 0.740 -17.374 1.00 39.88 96 TYR A C 1
ATOM 802 O O . TYR A 1 96 ? 23.354 0.771 -16.172 1.00 39.88 96 TYR A O 1
#

pLDDT: mean 75.76, std 16.77, range [27.42, 96.44]

Radius of gyration: 15.9 Å; chains: 1; bounding box: 38×21×42 Å

=== Feature glossary ===
Key to the feature types in this record:

Secondary structure (8-state, DSSP). Secondary structure is the local, repeating backbone conformation. DSSP classifies it into eight states by reading the hydrogen-bond network: three helix types (H, G, I), two β types (E, B), two non-regular types (T, S), and unstructured coil (-).

Backbone torsions (φ/ψ). Backbone dihedral angles. Every residue except chain termini has a φ (preceding-C → N → Cα → C) and a ψ (N → Cα → C → next-N). They are reported in degrees following the IUPAC sign convention. Secondary structure is essentially a statement about which (φ, ψ) basin each residue occupies.

Predicted aligned error. Predicted Aligned Error (PAE) is an AlphaFold confidence matrix: entry (i, j) is the expected error in the position of residue j, in ångströms, when the prediction is superimposed on the true structure at residue i. Low PAE within a block of residues means that block is internally rigid and well-predicted; high PAE between two blocks means their relative placement is uncertain even if each block individually is confident.

B-factor. B-factor (Debye–Waller factor) reflects atomic displacement in the crystal lattice. It is an experimental observable (units Å²), not a prediction; low values mean the atom is pinned down, high values mean it moves or is heterogeneous across the crystal.

Secondary structure (3-state, P-SEA). Three-state secondary structure (P-SEA) collapses the eight DSSP classes into helix (a), strand (b), and coil (c). P-SEA assigns these from Cα geometry alone — distances and angles — without requiring backbone oxygens, so it works on any Cα trace.

Sequence. Primary structure: the covalent order of the twenty standard amino acids along the backbone. Two proteins with the same sequence will (almost always) fold to the same structure; two with 30% identity often share a fold but not the details.

pLDDT. pLDDT is the predicted lDDT-Cα score: AlphaFold's confidence that the local environment of each residue (all inter-atomic distances within 15 Å) is correctly placed. It is a per-residue number between 0 and 100, with higher meaning more reliable.

InterPro / GO / CATH / organism. Functional annotations link the protein to curated databases. InterPro entries identify conserved domains and families by matching the sequence against member-database signatures (Pfam, PROSITE, CDD, …). Gene Ontology (GO) terms describe molecular function, biological process, and cellular component in a controlled vocabulary. CATH places the structure in a hierarchical fold classification (Class/Architecture/Topology/Homologous-superfamily). The organism is the source species.

Contact-map, Ramachandran, and PAE plots. Three diagnostic plots accompany the record. The Cα contact map visualizes the tertiary structure as a 2D adjacency matrix (8 Å cutoff, sequence-local contacts suppressed). The Ramachandran plot shows the distribution of backbone (φ, ψ) torsions, with points in the α and β basins reflecting secondary structure content. The PAE plot shows AlphaFold's inter-residue confidence as a color matrix.

mmCIF coordinates. The mmCIF table is the protein's shape written out atom by atom. For each backbone N, Cα, C, and carbonyl O, it records an (x, y, z) coordinate triple in Å plus the residue type, chain letter, and residue number.

Radius of gyration, Cα contacts, bounding box. Three whole-structure scalars: the radius of gyration (RMS distance of Cα from centroid, in Å), the count of Cα–Cα contacts (pairs closer than 8 Å and separated by more than four residues in sequence — i.e. tertiary, not local, contacts), and the bounding-box dimensions. Together they distinguish compact globular folds from extended fibres or disordered chains.

Foldseek 3Di. The Foldseek 3Di string encodes local tertiary geometry as a 20-letter alphabet — one character per residue — derived from the relative positions of nearby Cα atoms. Unlike the amino-acid sequence, 3Di is a direct function of the 3D structure, so two proteins with the same fold have similar 3Di strings even at low sequence identity.

Rendered structure images. Six rendered views show the 3D structure from the faces of a cube — i.e. along ±x, ±y, ±z. Rendering representation is drawn randomly per protein from cartoon (secondary-structure ribbons), sticks (backbone bonds), or molecular surface; coloring is either N→C rainbow (blue at the N-terminus through red at the C-terminus) or one color per chain.

Nearest PDB structures. The Foldseek neighbor list gives the closest experimentally determined structures in the PDB, ranked by structural alignment. TM-score near 1 means near-identical fold; near 0.3 means only rough topology match. This is how one finds what a novel AlphaFold prediction most resembles in the solved-structure universe.

Solvent-accessible surface area. SASA measures how much of the protein is reachable by solvent. It is computed by rolling a water-sized probe over the atomic surface and summing the exposed area (Å²). Per-residue SASA distinguishes core (buried, low SASA) from surface (exposed, high SASA) residues; total SASA is a whole-molecule size measure.